Protein AF-A0AAV1QMF0-F1 (afdb_monomer)

Radius of gyration: 13.95 Å; Cα contacts (8 Å, |Δi|>4): 40; chains: 1; bounding box: 30×23×38 Å

pLDDT: mean 95.36, std 4.78, range [67.44, 98.62]

Mean predicted aligned error: 3.1 Å

Sequence (68 aa):
GLDDERQEKGKLLGSFTYDEDGEALQTYSVTEENEQTFQIIEVQVLSNWGHPEYTCMYRFRVHGTPHS

Organism: Scomber scombrus (NCBI:txid13677)

InterPro domains:
  IPR012919 SUN domain [PF07738] (2-65)
  IPR012919 SUN domain [PS51469] (1-67)
  IPR045119 SUN domain-containing protein 1-5 [PTHR12911] (1-66)

Solvent-accessible surface area (backbone atoms only — not comparable to full-atom values): 5268 Å² total; per-residue (Å²): 54,27,96,52,96,80,61,91,74,57,53,76,44,65,86,87,80,87,58,89,91,52,67,95,81,79,84,82,77,76,70,44,92,73,92,76,87,63,92,41,77,78,84,83,83,89,76,72,96,73,60,92,87,64,80,87,82,91,82,88,85,88,84,83,82,80,86,130

Structure (mmCIF, N/CA/C/O backbone):
data_AF-A0AAV1QMF0-F1
#
_entry.id   AF-A0AAV1QMF0-F1
#
loop_
_atom_site.group_PDB
_atom_site.id
_atom_site.type_symbol
_atom_site.label_atom_id
_atom_site.label_alt_id
_atom_site.label_comp_id
_atom_site.label_asym_id
_atom_site.label_entity_id
_atom_site.label_seq_id
_atom_site.pdbx_PDB_ins_code
_atom_site.Cartn_x
_at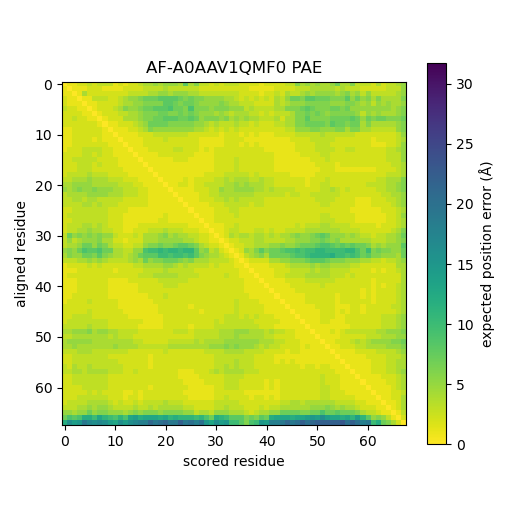om_site.Cartn_y
_atom_site.Cartn_z
_atom_site.occupancy
_atom_site.B_iso_or_equi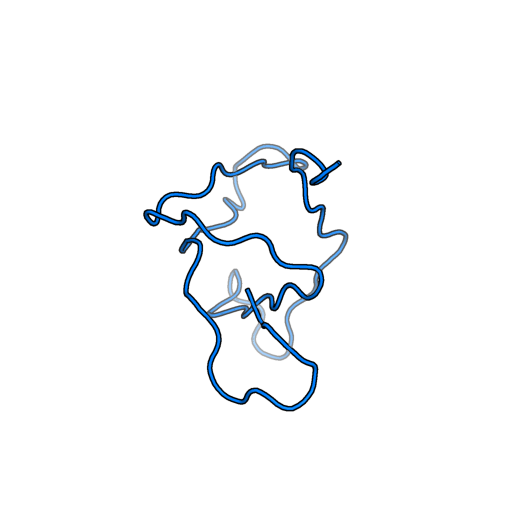v
_atom_site.auth_seq_id
_atom_site.auth_comp_id
_atom_site.auth_asym_id
_atom_site.auth_atom_id
_atom_site.pdbx_PDB_model_num
ATOM 1 N N . GLY A 1 1 ? -10.340 -0.655 3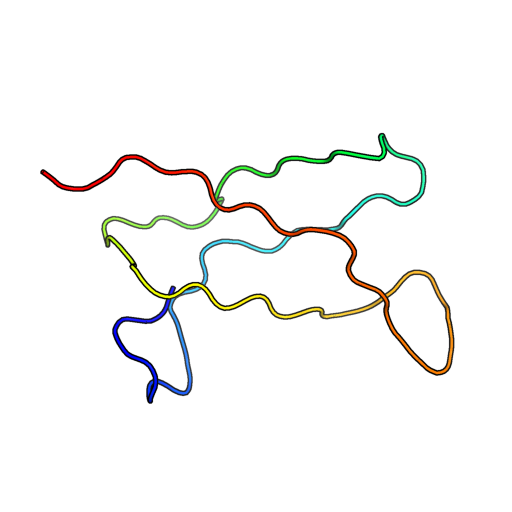.724 1.00 92.69 1 GLY A N 1
ATOM 2 C CA . GLY A 1 1 ? -10.702 -1.132 5.067 1.00 92.69 1 GLY A CA 1
ATOM 3 C C . GLY A 1 1 ? -11.793 -2.162 4.932 1.00 92.69 1 GLY A C 1
ATOM 4 O O . GLY A 1 1 ? -12.665 -1.974 4.085 1.00 92.69 1 GLY A O 1
ATOM 5 N N . LEU A 1 2 ? -11.695 -3.239 5.707 1.00 96.19 2 LEU A N 1
ATOM 6 C CA . LEU A 1 2 ? -12.706 -4.291 5.795 1.00 96.19 2 LEU A CA 1
ATOM 7 C C . LEU A 1 2 ? -13.309 -4.285 7.204 1.00 96.19 2 LEU A C 1
ATOM 9 O O . LEU A 1 2 ? -12.578 -4.102 8.184 1.00 96.19 2 LEU A O 1
ATOM 13 N N . ASP A 1 3 ? -14.622 -4.474 7.283 1.00 93.62 3 ASP A N 1
ATOM 14 C CA . ASP A 1 3 ? -15.366 -4.595 8.538 1.00 93.62 3 ASP A CA 1
ATOM 15 C C . ASP A 1 3 ? -15.178 -5.995 9.150 1.00 93.62 3 ASP A C 1
ATOM 17 O O . ASP A 1 3 ? -15.090 -6.134 10.370 1.00 93.62 3 ASP A O 1
ATOM 21 N N . ASP A 1 4 ? -15.040 -7.025 8.306 1.00 94.94 4 ASP A N 1
ATOM 22 C CA . ASP A 1 4 ? -14.726 -8.399 8.702 1.00 94.94 4 ASP A CA 1
ATOM 23 C C . ASP A 1 4 ? -13.934 -9.166 7.620 1.00 94.94 4 ASP A C 1
ATOM 25 O O . ASP A 1 4 ? -13.746 -8.698 6.498 1.00 94.94 4 ASP A O 1
ATOM 29 N N . GLU A 1 5 ? -13.438 -10.357 7.970 1.00 92.81 5 GLU A N 1
ATOM 30 C CA . GLU A 1 5 ? -12.557 -11.183 7.127 1.00 92.81 5 GLU A CA 1
ATOM 31 C C . GLU A 1 5 ? -13.229 -11.790 5.880 1.00 92.8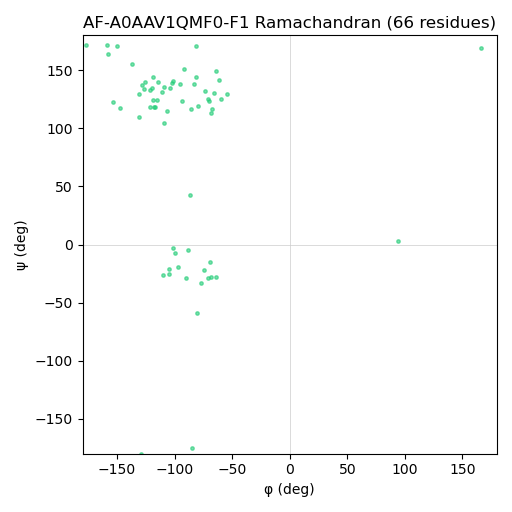1 5 GLU A C 1
ATOM 33 O O . GLU A 1 5 ? -12.532 -12.291 4.998 1.00 92.81 5 GLU A O 1
ATOM 38 N N . ARG A 1 6 ? -14.566 -11.792 5.801 1.00 93.81 6 ARG A N 1
ATOM 39 C CA . ARG A 1 6 ? -15.343 -12.407 4.707 1.00 93.81 6 ARG A CA 1
ATOM 40 C C . ARG A 1 6 ? -15.812 -11.388 3.675 1.00 93.81 6 ARG A C 1
ATOM 42 O O . ARG A 1 6 ? -16.388 -11.773 2.658 1.00 93.81 6 ARG A O 1
ATOM 49 N N . GLN A 1 7 ? -15.610 -10.102 3.937 1.00 93.62 7 GLN A N 1
ATOM 50 C CA . GLN A 1 7 ? -16.016 -9.032 3.042 1.00 93.62 7 GLN A CA 1
ATOM 51 C C . GLN A 1 7 ? -15.168 -9.047 1.761 1.00 93.62 7 GLN A C 1
ATOM 53 O O . GLN A 1 7 ? -13.984 -8.736 1.787 1.00 93.62 7 GLN A O 1
ATOM 58 N N . GLU A 1 8 ? -15.791 -9.349 0.618 1.00 90.56 8 GLU A N 1
ATOM 59 C CA . GLU A 1 8 ? -15.092 -9.409 -0.679 1.00 90.56 8 GLU A CA 1
ATOM 60 C C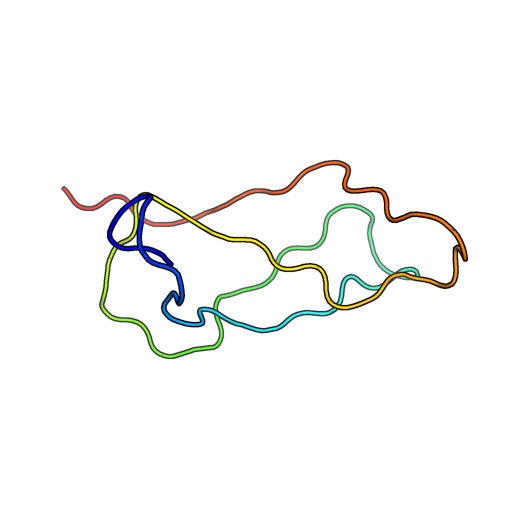 . GLU A 1 8 ? -14.665 -8.034 -1.212 1.00 90.56 8 GLU A C 1
ATOM 62 O O . GLU A 1 8 ? -13.708 -7.927 -1.975 1.00 90.56 8 GLU A O 1
ATOM 67 N N . LYS A 1 9 ? -15.395 -6.969 -0.856 1.00 92.94 9 LYS A N 1
ATOM 68 C CA . LYS A 1 9 ? -15.118 -5.605 -1.320 1.00 92.94 9 LYS A CA 1
ATOM 69 C C . LYS A 1 9 ? -15.100 -4.625 -0.158 1.00 92.94 9 LYS A C 1
ATOM 71 O O . LYS A 1 9 ? -16.151 -4.300 0.398 1.00 92.94 9 LYS A O 1
ATOM 76 N N . GLY A 1 10 ? -13.912 -4.122 0.162 1.00 94.56 10 GLY A N 1
ATOM 77 C CA . GLY A 1 10 ? -13.707 -3.119 1.203 1.00 94.56 10 GLY A CA 1
ATOM 78 C C . GLY A 1 10 ? -13.995 -1.678 0.785 1.00 94.56 10 GLY A C 1
ATOM 79 O O . GLY A 1 10 ? -14.161 -1.352 -0.394 1.00 94.56 10 GLY A O 1
ATOM 80 N N . LYS A 1 11 ? -13.989 -0.784 1.777 1.00 95.75 11 LYS A N 1
ATOM 81 C CA . LYS A 1 11 ? -13.939 0.670 1.569 1.00 95.75 11 LYS A CA 1
ATOM 82 C C . LYS A 1 11 ? -12.546 1.057 1.061 1.00 95.75 11 LYS A C 1
ATOM 84 O O . LYS A 1 11 ? -11.545 0.748 1.714 1.00 95.75 11 LYS A O 1
ATOM 89 N N . LEU A 1 12 ? -12.476 1.751 -0.074 1.00 96.81 12 LEU A N 1
ATOM 90 C CA . LEU A 1 12 ? -11.230 2.333 -0.575 1.00 96.81 12 LEU A CA 1
ATOM 91 C C . LEU A 1 12 ? -10.750 3.429 0.389 1.00 96.81 12 LEU A C 1
ATOM 93 O O . LEU A 1 12 ? -11.535 4.291 0.774 1.00 96.81 12 LEU A O 1
ATOM 97 N N . LEU A 1 13 ? -9.475 3.365 0.783 1.00 97.12 13 LEU A N 1
ATOM 98 C CA . LEU A 1 13 ? -8.824 4.368 1.643 1.00 97.12 13 LEU A CA 1
ATOM 99 C C . LEU A 1 13 ? -7.871 5.280 0.849 1.00 97.12 13 LEU A C 1
ATOM 101 O O . LEU A 1 13 ? -7.546 6.386 1.271 1.00 97.12 13 LEU A O 1
ATOM 105 N N . GLY A 1 14 ? -7.418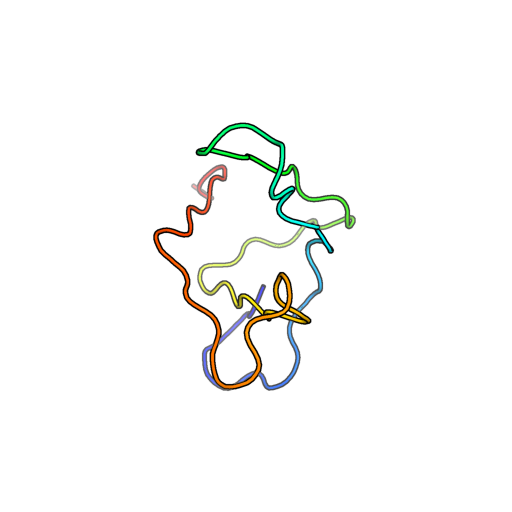 4.824 -0.314 1.00 97.00 14 GLY A N 1
ATOM 106 C CA . GLY A 1 14 ? -6.565 5.588 -1.213 1.00 97.00 14 GLY A CA 1
ATOM 107 C C . GLY A 1 14 ? -5.941 4.697 -2.276 1.00 97.00 14 GLY A C 1
ATOM 108 O O . GLY A 1 14 ? -6.012 3.468 -2.194 1.00 97.00 14 GLY A O 1
ATOM 109 N N . SER A 1 15 ? -5.330 5.334 -3.269 1.00 97.88 15 SER A N 1
ATOM 110 C CA . SER A 1 15 ? -4.521 4.689 -4.300 1.00 97.88 15 SER A CA 1
ATOM 111 C C . SER A 1 15 ? -3.204 5.445 -4.410 1.00 97.88 15 SER A C 1
ATOM 113 O O . SER A 1 15 ? -3.194 6.673 -4.485 1.00 97.88 15 SER A O 1
ATOM 115 N N . PHE A 1 16 ? -2.095 4.713 -4.362 1.00 97.69 16 PHE A N 1
ATOM 116 C CA . PHE A 1 16 ? -0.758 5.283 -4.242 1.00 97.69 16 PHE A CA 1
ATOM 117 C C . PHE A 1 16 ? 0.211 4.565 -5.177 1.00 97.69 16 PHE A C 1
ATOM 119 O O . PHE A 1 16 ? 0.027 3.385 -5.479 1.00 97.69 16 PHE A O 1
ATOM 126 N N . THR A 1 17 ? 1.279 5.263 -5.554 1.00 98.31 17 THR A N 1
ATOM 127 C CA . THR A 1 17 ? 2.396 4.705 -6.323 1.00 98.31 17 THR A CA 1
ATOM 128 C C . THR A 1 17 ? 3.661 4.802 -5.482 1.00 98.31 17 THR A C 1
ATOM 130 O O . THR A 1 17 ? 4.070 5.909 -5.133 1.00 98.31 17 THR A O 1
ATOM 133 N N . TYR A 1 18 ? 4.263 3.652 -5.158 1.00 98.44 18 TYR A N 1
ATOM 134 C CA . TYR A 1 18 ? 5.621 3.591 -4.611 1.00 98.44 18 TYR A CA 1
ATOM 135 C C . TYR A 1 18 ? 6.605 4.028 -5.685 1.00 98.44 18 TYR A C 1
ATOM 137 O O . TYR A 1 18 ? 6.684 3.350 -6.702 1.00 98.44 18 TYR A O 1
ATOM 145 N N . ASP A 1 19 ? 7.326 5.122 -5.467 1.00 98.38 19 ASP A N 1
ATOM 146 C CA . ASP A 1 19 ? 8.275 5.690 -6.426 1.00 98.38 19 ASP A CA 1
ATOM 147 C C . ASP A 1 19 ? 9.605 4.921 -6.390 1.00 98.38 19 ASP A C 1
ATOM 149 O O . ASP A 1 19 ? 10.243 4.857 -5.338 1.00 98.38 19 ASP A O 1
ATOM 153 N N . GLU A 1 20 ? 10.030 4.310 -7.500 1.00 97.75 20 GLU A N 1
ATOM 154 C CA . GLU A 1 20 ? 11.292 3.553 -7.531 1.00 97.75 20 GLU A CA 1
ATOM 155 C C . GLU A 1 20 ? 12.536 4.436 -7.388 1.00 97.75 20 GLU A C 1
ATOM 157 O O . GLU A 1 20 ? 13.532 3.982 -6.823 1.00 97.75 20 GLU A O 1
ATOM 162 N N . 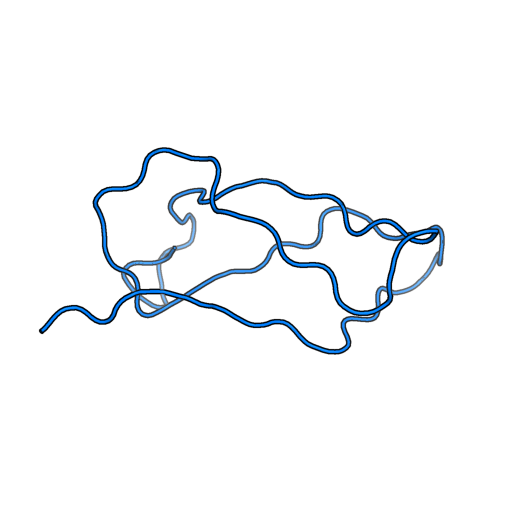ASP A 1 21 ? 12.451 5.696 -7.820 1.00 98.19 21 ASP A N 1
ATOM 163 C CA . ASP A 1 21 ? 13.543 6.670 -7.737 1.00 98.19 21 ASP A CA 1
ATOM 164 C C . ASP A 1 21 ? 13.536 7.445 -6.402 1.00 98.19 21 ASP A C 1
ATOM 166 O O . ASP A 1 21 ? 14.427 8.256 -6.129 1.00 98.19 21 ASP A O 1
ATOM 170 N N . GLY A 1 22 ? 12.522 7.210 -5.562 1.00 97.62 22 GLY A N 1
ATOM 171 C CA . GLY A 1 22 ? 12.335 7.866 -4.273 1.00 97.62 22 GLY A CA 1
ATOM 172 C C . GLY A 1 22 ? 13.103 7.225 -3.111 1.00 97.62 22 GLY A C 1
ATOM 173 O O . GLY A 1 22 ? 13.858 6.263 -3.244 1.00 97.62 22 GLY A O 1
ATOM 174 N N . GLU A 1 23 ? 12.868 7.748 -1.906 1.00 98.38 23 GLU A N 1
ATOM 175 C CA . GLU A 1 23 ? 13.431 7.189 -0.671 1.00 98.38 23 GLU A CA 1
ATOM 176 C C . GLU A 1 23 ? 12.913 5.771 -0.394 1.00 98.38 23 GLU A C 1
ATOM 178 O O . GLU A 1 23 ? 11.761 5.452 -0.674 1.00 98.38 23 GLU A O 1
ATOM 183 N N . ALA A 1 24 ? 13.718 4.921 0.251 1.00 97.75 24 ALA A N 1
ATOM 184 C CA . ALA A 1 24 ? 13.329 3.530 0.525 1.00 97.75 24 ALA A CA 1
ATOM 185 C C . ALA A 1 24 ? 12.114 3.391 1.471 1.00 97.75 24 ALA A C 1
ATOM 187 O O . ALA A 1 24 ? 11.393 2.392 1.436 1.00 97.75 24 ALA A O 1
ATOM 188 N N . LEU A 1 25 ? 11.896 4.370 2.358 1.00 98.25 25 LEU A N 1
ATOM 189 C CA . LEU A 1 25 ? 10.733 4.429 3.246 1.00 98.25 25 LEU A CA 1
ATOM 190 C C . LEU A 1 25 ? 9.799 5.552 2.791 1.00 98.25 25 LEU A C 1
ATOM 192 O O . LEU A 1 25 ? 10.044 6.719 3.082 1.00 98.25 25 LEU A O 1
ATOM 196 N N . GLN A 1 26 ? 8.694 5.180 2.149 1.00 98.56 26 GLN A N 1
ATOM 197 C CA . GLN A 1 26 ? 7.685 6.121 1.654 1.00 98.56 26 GLN A CA 1
ATOM 198 C C . GLN A 1 26 ? 6.414 6.006 2.496 1.00 98.56 26 GLN A C 1
ATOM 200 O O . GLN A 1 26 ? 5.987 4.907 2.855 1.00 98.56 26 GLN A O 1
ATOM 205 N N . THR A 1 27 ? 5.836 7.150 2.863 1.00 98.25 27 THR A N 1
ATOM 206 C CA . THR A 1 27 ? 4.600 7.225 3.656 1.00 98.25 27 THR A CA 1
ATOM 207 C C . THR A 1 27 ? 3.554 8.000 2.877 1.00 98.25 27 THR A C 1
ATOM 209 O O . THR A 1 27 ? 3.832 9.090 2.384 1.00 98.25 27 THR A O 1
ATOM 212 N N . TYR A 1 28 ? 2.342 7.456 2.820 1.00 97.50 28 TYR A N 1
ATOM 213 C CA . TYR A 1 28 ? 1.211 8.060 2.128 1.00 97.50 28 TYR A CA 1
ATOM 214 C C . TYR A 1 28 ? 0.084 8.316 3.115 1.00 97.50 28 TYR A C 1
ATOM 216 O O . TYR A 1 28 ? -0.244 7.452 3.931 1.00 97.50 28 TYR A O 1
ATOM 224 N N . SER A 1 29 ? -0.502 9.508 3.039 1.00 96.38 29 SER A N 1
ATOM 225 C CA . SER A 1 29 ? -1.710 9.830 3.798 1.00 96.38 29 SER A CA 1
ATOM 226 C C . SER A 1 29 ? -2.933 9.277 3.073 1.00 96.38 29 SER A C 1
ATOM 228 O O . SER A 1 29 ? -2.980 9.293 1.847 1.00 96.38 29 SER A O 1
ATOM 230 N N . VAL A 1 30 ? -3.927 8.814 3.831 1.00 94.56 30 VAL A N 1
ATOM 231 C CA . VAL A 1 30 ? -5.250 8.429 3.311 1.00 94.56 30 VAL A CA 1
ATOM 232 C C . VAL A 1 30 ? -5.840 9.605 2.528 1.00 94.56 30 VAL A C 1
ATOM 234 O O . VAL A 1 30 ? -5.842 10.729 3.027 1.00 94.56 30 VAL A O 1
ATOM 237 N N . THR A 1 31 ? -6.302 9.352 1.303 1.00 94.06 31 THR A N 1
ATOM 238 C CA . THR A 1 31 ? -6.846 10.391 0.408 1.00 94.06 31 THR A CA 1
ATOM 239 C C . THR A 1 31 ? -8.362 10.354 0.315 1.00 94.06 31 THR A C 1
ATOM 241 O O . THR A 1 31 ? -8.972 11.377 0.026 1.00 94.06 31 THR A O 1
ATOM 244 N N . GLU A 1 32 ? -8.972 9.194 0.555 1.00 94.44 32 GLU A N 1
ATOM 245 C CA . GLU A 1 32 ? -10.424 9.050 0.503 1.00 94.44 32 GLU A CA 1
ATOM 246 C C . GLU A 1 32 ? -11.065 9.488 1.819 1.00 94.44 32 GLU A C 1
ATOM 248 O O . GLU A 1 32 ? -10.594 9.132 2.903 1.00 94.44 32 GLU A O 1
ATOM 253 N N . GLU A 1 33 ? -12.188 10.206 1.729 1.00 90.06 33 GLU A N 1
ATOM 254 C CA . GLU A 1 33 ? -12.992 10.529 2.906 1.00 90.06 33 GLU A CA 1
ATOM 255 C C . GLU A 1 33 ? -13.463 9.244 3.602 1.00 90.06 33 GLU A C 1
ATOM 257 O O . GLU A 1 33 ? -14.089 8.348 3.005 1.00 90.06 33 GLU A O 1
ATOM 262 N N . ASN A 1 34 ? -13.142 9.164 4.892 1.00 85.69 34 ASN A N 1
ATOM 263 C CA . ASN A 1 34 ? -13.422 8.015 5.729 1.00 85.69 34 ASN A CA 1
ATOM 264 C C . ASN A 1 34 ? -13.693 8.435 7.179 1.00 85.69 34 ASN A C 1
ATOM 266 O O . ASN A 1 34 ? -12.799 8.925 7.865 1.00 85.69 34 ASN A O 1
ATOM 270 N N . GLU A 1 35 ? -14.904 8.159 7.656 1.00 86.69 35 GLU A N 1
ATOM 271 C CA . GLU A 1 35 ? -15.306 8.347 9.059 1.00 86.69 35 GLU A CA 1
ATOM 272 C C . GLU A 1 35 ? -15.304 7.027 9.855 1.00 86.69 35 GLU A C 1
ATOM 274 O O . GLU A 1 35 ? -15.564 7.012 11.057 1.00 86.69 35 GLU A O 1
ATOM 279 N N . GLN A 1 36 ? -15.015 5.899 9.197 1.00 91.69 36 GLN A N 1
ATOM 280 C CA . GLN A 1 36 ? -15.058 4.566 9.796 1.00 91.69 36 GLN A CA 1
ATOM 281 C C . GLN A 1 36 ? -13.693 4.164 10.374 1.00 91.69 36 GLN A C 1
ATOM 283 O O . GLN A 1 36 ? -12.636 4.561 9.875 1.00 91.69 36 GLN A O 1
ATOM 288 N N . THR A 1 37 ? -13.708 3.327 11.413 1.00 93.88 37 THR A N 1
ATOM 289 C CA . THR A 1 37 ? -12.501 2.695 11.971 1.00 93.88 37 THR A CA 1
ATOM 290 C C . THR A 1 37 ? -12.426 1.247 11.502 1.00 93.88 37 THR A C 1
ATOM 292 O O . THR A 1 37 ? -13.437 0.554 11.509 1.00 93.88 37 THR A O 1
ATOM 295 N N . PHE A 1 38 ? -11.231 0.775 11.143 1.00 95.06 38 PHE A N 1
ATOM 296 C CA . PHE A 1 38 ? -11.019 -0.586 10.651 1.00 95.06 38 PHE A CA 1
ATOM 297 C C . PHE A 1 38 ? -9.947 -1.302 11.463 1.00 95.06 38 PHE A C 1
ATOM 299 O O . PHE A 1 38 ? -8.907 -0.722 11.775 1.00 95.06 38 PHE A O 1
ATOM 306 N N . GLN A 1 39 ? -10.177 -2.582 11.747 1.00 95.50 39 GLN A N 1
ATOM 307 C CA . GLN A 1 39 ? -9.145 -3.477 12.284 1.00 95.50 39 GLN A CA 1
ATOM 308 C C . GLN A 1 39 ? -8.480 -4.321 11.192 1.00 95.50 39 GLN A C 1
ATOM 310 O O . GLN A 1 39 ? -7.372 -4.815 11.390 1.00 95.50 39 GLN A O 1
ATOM 315 N N . ILE A 1 40 ? -9.126 -4.453 10.029 1.00 96.75 40 ILE A N 1
ATOM 316 C CA . ILE A 1 40 ? -8.628 -5.231 8.898 1.00 96.75 40 ILE A CA 1
ATOM 317 C C . ILE A 1 40 ? -8.350 -4.286 7.727 1.00 96.75 40 ILE A C 1
ATOM 319 O O . ILE A 1 40 ? -9.215 -3.530 7.270 1.00 96.75 40 ILE A O 1
ATOM 323 N N . ILE A 1 41 ? -7.111 -4.326 7.239 1.00 96.50 41 ILE A N 1
ATOM 324 C CA . ILE A 1 41 ? -6.640 -3.527 6.109 1.00 96.50 41 ILE A CA 1
ATOM 325 C C . ILE A 1 41 ? -6.190 -4.468 5.000 1.00 96.50 41 ILE A C 1
ATOM 327 O O . ILE A 1 41 ? -5.316 -5.305 5.201 1.00 96.50 41 ILE A O 1
ATOM 331 N N . GLU A 1 42 ? -6.775 -4.283 3.824 1.00 97.06 42 GLU A N 1
ATOM 332 C CA . GLU A 1 42 ? -6.361 -4.945 2.596 1.00 97.06 42 GLU A CA 1
ATOM 333 C C . GLU A 1 42 ? -5.414 -4.034 1.808 1.00 97.06 42 GLU A C 1
ATOM 335 O O . GLU A 1 42 ? -5.649 -2.827 1.701 1.00 97.06 42 GLU A O 1
ATOM 340 N N . VAL A 1 43 ? -4.354 -4.620 1.247 1.00 97.19 43 VAL A N 1
ATOM 341 C CA . VAL A 1 43 ? -3.436 -3.957 0.315 1.00 97.19 43 VAL A CA 1
ATOM 342 C C . VAL A 1 43 ? -3.511 -4.676 -1.022 1.00 97.19 43 VAL A C 1
ATOM 344 O O . VAL A 1 43 ? -3.162 -5.852 -1.112 1.00 97.19 43 VAL A O 1
ATOM 347 N N . GLN A 1 44 ? -3.922 -3.955 -2.063 1.00 97.19 44 GLN A N 1
ATOM 348 C CA . GLN A 1 44 ? -3.968 -4.469 -3.426 1.00 97.19 44 GLN A CA 1
ATOM 349 C C . GLN A 1 44 ? -2.832 -3.859 -4.252 1.00 97.19 44 GLN A C 1
ATOM 351 O O . GLN A 1 44 ? -2.800 -2.653 -4.490 1.00 97.19 4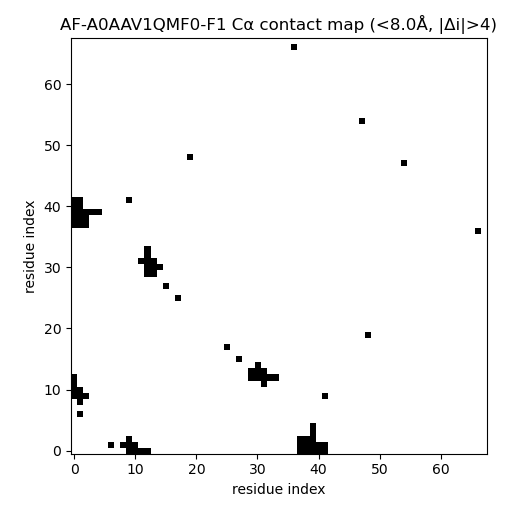4 GLN A O 1
ATOM 356 N N . VAL A 1 45 ? -1.893 -4.696 -4.695 1.00 97.94 45 VAL A N 1
ATOM 357 C CA . VAL A 1 45 ? -0.803 -4.274 -5.583 1.00 97.94 45 VAL A CA 1
ATOM 358 C C . VAL A 1 45 ? -1.292 -4.338 -7.028 1.00 97.94 45 VAL A C 1
ATOM 360 O O . VAL A 1 45 ? -1.639 -5.412 -7.513 1.00 97.94 45 VAL A O 1
ATOM 363 N N . LEU A 1 46 ? -1.343 -3.185 -7.700 1.00 98.31 46 LEU A N 1
ATOM 364 C CA . LEU A 1 46 ? -1.909 -3.063 -9.050 1.00 98.31 46 LEU A CA 1
ATOM 365 C C . LEU A 1 46 ? -0.873 -3.283 -10.163 1.00 98.31 46 LEU A C 1
ATOM 367 O O . LEU A 1 46 ? -1.222 -3.736 -11.250 1.00 98.31 46 LEU A O 1
ATOM 371 N N . SER A 1 47 ? 0.394 -2.968 -9.898 1.00 98.38 47 SER A N 1
ATOM 372 C CA . SER A 1 47 ? 1.515 -3.116 -10.830 1.00 98.38 47 SER A CA 1
ATOM 373 C C . SER A 1 47 ? 2.845 -3.174 -10.073 1.00 98.38 47 SER A C 1
ATOM 375 O O . SER A 1 47 ? 2.898 -2.923 -8.868 1.00 98.38 47 SER A O 1
ATOM 377 N N . ASN A 1 48 ? 3.928 -3.484 -10.784 1.00 98.62 48 ASN A N 1
ATOM 378 C CA . ASN A 1 48 ? 5.301 -3.399 -10.288 1.00 98.62 48 ASN A CA 1
ATOM 379 C C . ASN A 1 48 ? 6.183 -2.601 -11.264 1.00 98.62 48 ASN A C 1
ATOM 381 O O . ASN A 1 48 ? 5.721 -2.171 -12.320 1.00 98.62 48 ASN A O 1
ATOM 385 N N . TRP A 1 49 ? 7.463 -2.452 -10.925 1.00 98.38 49 TRP A N 1
ATOM 386 C CA . TRP A 1 49 ? 8.461 -1.742 -11.732 1.00 98.38 49 TRP A CA 1
ATOM 387 C C . TRP A 1 49 ? 9.130 -2.632 -12.797 1.00 98.38 49 TRP A C 1
ATOM 389 O O . TRP A 1 49 ? 10.339 -2.612 -12.995 1.00 98.38 49 TRP A O 1
ATOM 399 N N . GLY A 1 50 ? 8.339 -3.462 -13.485 1.00 98.00 50 GLY A N 1
ATOM 400 C CA . GLY A 1 50 ? 8.769 -4.145 -14.711 1.00 98.00 50 GLY A CA 1
ATOM 401 C C . GLY A 1 50 ? 9.340 -5.554 -14.548 1.00 98.00 50 GLY A C 1
ATOM 402 O O . GLY A 1 50 ? 9.729 -6.158 -15.548 1.00 98.00 50 GLY A O 1
ATOM 403 N N . HIS A 1 51 ? 9.362 -6.123 -13.337 1.00 98.25 51 HIS A N 1
ATOM 404 C CA . HIS A 1 51 ? 9.733 -7.531 -13.193 1.00 98.25 51 HIS A CA 1
ATOM 405 C C . HIS A 1 51 ? 8.624 -8.432 -13.777 1.00 98.25 51 HIS A C 1
ATOM 407 O O . HIS A 1 51 ? 7.478 -8.343 -13.329 1.00 98.25 51 HIS A O 1
ATOM 413 N N . PRO A 1 52 ? 8.923 -9.317 -14.744 1.00 97.88 52 PRO A N 1
ATOM 414 C CA . PRO A 1 52 ? 7.887 -9.990 -15.532 1.00 97.88 52 PRO A CA 1
ATOM 415 C C . PRO A 1 52 ? 7.136 -11.099 -14.784 1.00 97.88 52 PRO A C 1
ATOM 417 O O . PRO A 1 52 ? 6.029 -11.452 -15.177 1.00 97.88 52 PRO A O 1
ATOM 420 N N . GLU A 1 53 ? 7.726 -11.668 -13.730 1.00 98.31 53 GLU A N 1
ATOM 421 C CA . GLU A 1 53 ? 7.197 -12.890 -13.101 1.00 98.31 53 GLU A CA 1
ATOM 422 C C . GLU A 1 53 ? 6.589 -12.680 -11.714 1.00 98.31 53 GLU A C 1
ATOM 424 O O . GLU A 1 53 ? 5.753 -13.466 -11.277 1.00 98.31 53 GLU A O 1
ATOM 429 N N . TYR A 1 54 ? 7.025 -11.654 -10.985 1.00 97.94 54 TYR A N 1
ATOM 430 C CA . TYR A 1 54 ? 6.673 -11.507 -9.576 1.00 97.94 54 TYR A CA 1
ATOM 431 C C . TYR A 1 54 ? 6.800 -10.072 -9.095 1.00 97.94 54 TYR A C 1
ATOM 433 O O . TYR A 1 54 ? 7.462 -9.233 -9.704 1.00 97.94 54 TYR A O 1
ATOM 441 N N . THR A 1 55 ? 6.184 -9.816 -7.946 1.00 98.38 55 THR A N 1
ATOM 442 C CA . THR A 1 55 ? 6.306 -8.560 -7.213 1.00 98.38 55 THR A CA 1
ATOM 443 C C . THR A 1 55 ? 6.730 -8.862 -5.789 1.00 98.38 55 THR A C 1
ATOM 445 O O . THR A 1 55 ? 6.171 -9.750 -5.148 1.00 98.38 55 THR A O 1
ATOM 448 N N . CYS A 1 56 ? 7.715 -8.122 -5.291 1.00 97.94 56 CYS A N 1
ATOM 449 C CA . CYS A 1 56 ? 8.198 -8.258 -3.925 1.00 97.94 56 CYS A CA 1
ATOM 450 C C . CYS A 1 56 ? 7.668 -7.104 -3.075 1.00 97.94 56 CYS A C 1
ATOM 452 O O . CYS A 1 56 ? 7.752 -5.946 -3.475 1.00 97.94 56 CYS A O 1
ATOM 454 N N . MET A 1 57 ? 7.176 -7.414 -1.877 1.00 97.69 57 MET A N 1
ATOM 455 C CA . MET A 1 57 ? 6.779 -6.416 -0.888 1.00 97.69 57 MET A CA 1
ATOM 456 C C . MET A 1 57 ? 7.585 -6.637 0.389 1.00 97.69 57 MET A C 1
ATOM 458 O O . MET A 1 57 ? 7.491 -7.692 1.010 1.00 97.69 57 MET A O 1
ATOM 462 N N . TYR A 1 58 ? 8.379 -5.640 0.778 1.00 97.19 58 TYR A N 1
ATOM 463 C CA . TYR A 1 58 ? 9.258 -5.748 1.944 1.00 97.19 58 TYR A CA 1
ATOM 464 C C . TYR A 1 58 ? 8.516 -5.509 3.257 1.00 97.19 58 TYR A C 1
ATOM 466 O O . TYR A 1 58 ? 8.523 -6.35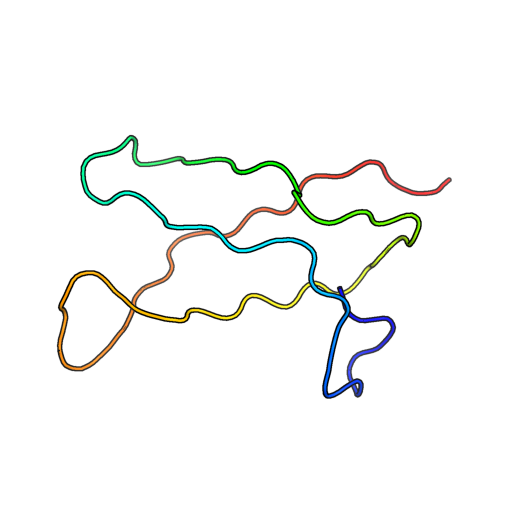7 4.148 1.00 97.19 58 TYR A O 1
ATOM 474 N N . ARG A 1 59 ? 7.903 -4.329 3.416 1.00 98.19 59 ARG A N 1
ATOM 475 C CA . ARG A 1 59 ? 7.220 -3.959 4.657 1.00 98.19 59 ARG A CA 1
ATOM 476 C C . ARG A 1 59 ? 6.110 -2.957 4.397 1.00 98.19 59 ARG A C 1
ATOM 478 O O . ARG A 1 59 ? 6.368 -1.850 3.944 1.00 98.19 59 ARG A O 1
ATOM 485 N N . PHE A 1 60 ? 4.904 -3.326 4.800 1.00 97.81 60 PHE A N 1
ATOM 486 C CA . PHE A 1 60 ? 3.764 -2.425 4.883 1.00 97.81 60 PHE A CA 1
ATOM 487 C C . PHE A 1 60 ? 3.550 -2.000 6.341 1.00 97.81 60 PHE A C 1
ATOM 489 O O . PHE A 1 60 ? 3.741 -2.799 7.264 1.00 97.81 60 PHE A O 1
ATOM 496 N N . ARG A 1 61 ? 3.210 -0.729 6.566 1.00 98.31 61 ARG A N 1
ATOM 497 C CA . ARG A 1 61 ? 2.891 -0.184 7.892 1.00 98.31 61 ARG A CA 1
ATOM 498 C C . ARG A 1 61 ? 1.560 0.540 7.805 1.00 98.31 61 ARG A C 1
ATOM 500 O O . ARG A 1 61 ? 1.335 1.295 6.867 1.00 98.31 61 ARG A O 1
ATOM 507 N N . VAL A 1 62 ? 0.721 0.335 8.811 1.00 97.31 62 VAL A N 1
ATOM 508 C CA . VAL A 1 62 ? -0.516 1.093 8.993 1.00 97.31 62 VAL A CA 1
ATOM 509 C C . VAL A 1 62 ? -0.336 1.975 10.216 1.00 97.31 62 VAL A C 1
ATOM 511 O O . VAL A 1 62 ? 0.107 1.513 11.268 1.00 97.31 62 VAL A O 1
ATOM 514 N N . HIS A 1 63 ? -0.669 3.248 10.055 1.00 96.38 63 HIS A N 1
ATOM 515 C CA . HIS A 1 63 ? -0.676 4.240 11.118 1.00 96.38 63 HIS A CA 1
ATOM 516 C C . HIS A 1 63 ? -2.100 4.763 11.270 1.00 96.38 63 HIS A C 1
ATOM 518 O O . HIS A 1 63 ? -2.821 4.905 10.285 1.00 96.38 63 HIS A O 1
ATOM 524 N N . GLY A 1 64 ? -2.508 5.053 12.497 1.00 93.62 64 GLY A N 1
ATOM 525 C CA . GLY A 1 64 ? -3.833 5.580 12.776 1.00 93.62 64 GLY A CA 1
ATOM 526 C C . GLY A 1 64 ? -3.999 5.884 14.253 1.00 93.62 64 GLY A C 1
ATOM 527 O O . GLY A 1 64 ? -3.142 5.541 15.071 1.00 93.62 64 GLY A O 1
ATOM 528 N N . THR A 1 65 ? -5.111 6.526 14.580 1.00 92.94 65 THR A N 1
ATOM 529 C CA . THR A 1 65 ? -5.501 6.786 15.963 1.00 92.94 65 THR A CA 1
ATOM 530 C C . THR A 1 65 ? -6.416 5.654 16.426 1.00 92.94 65 THR A C 1
ATOM 532 O O . THR A 1 65 ? -7.429 5.409 15.769 1.00 92.94 65 THR A O 1
ATOM 535 N N . PRO A 1 66 ? -6.091 4.945 17.520 1.00 89.88 66 PRO A N 1
ATOM 536 C CA . PRO A 1 66 ? -6.984 3.936 18.074 1.00 89.88 66 PRO A CA 1
ATOM 537 C C . PRO A 1 66 ? -8.306 4.570 18.508 1.00 89.88 66 PRO A C 1
ATOM 539 O O . PRO A 1 66 ? -8.310 5.669 19.065 1.00 89.88 66 PRO A O 1
ATOM 542 N N . HIS A 1 67 ? -9.415 3.865 18.293 1.00 81.00 67 HIS A N 1
ATOM 543 C CA . HIS A 1 67 ? -10.665 4.210 18.962 1.00 81.00 67 HIS A CA 1
ATOM 544 C C . HIS A 1 67 ? -10.558 3.784 20.433 1.00 81.00 67 HIS A C 1
ATOM 546 O O . HIS A 1 67 ? -10.085 2.678 20.711 1.00 81.00 67 HIS A O 1
ATOM 552 N N . SER A 1 68 ? -10.916 4.679 21.354 1.00 67.44 68 SER A N 1
ATOM 553 C CA . SER A 1 68 ? -10.945 4.417 22.802 1.00 67.44 68 SER A CA 1
ATOM 554 C C . SER A 1 68 ? -12.136 3.566 23.211 1.00 67.44 68 SER A C 1
ATOM 556 O O . SER A 1 68 ? -13.222 3.829 22.646 1.00 67.44 68 SER A O 1
#

Secondary structure (DSSP, 8-state):
-BSSTT-SSPPP-------TTS-SS------S------SB--------SS-SS-----------PPP-

Foldseek 3Di:
DDPDPPDPDDDQQDDDDDDPVDDPDDDDHRDDDDPDDDPDDDDDDPDDPDDPPDDDDDDDDDDDDDDD